Protein AF-A0A2E9QT43-F1 (afdb_monomer_lite)

Structure (mmCIF, N/CA/C/O backbone):
data_AF-A0A2E9QT43-F1
#
_entry.id   AF-A0A2E9QT43-F1
#
loop_
_atom_site.group_PDB
_atom_site.id
_atom_site.type_symbol
_atom_site.label_atom_id
_atom_site.label_alt_id
_atom_site.label_comp_id
_atom_site.label_asym_id
_atom_site.label_entity_id
_atom_site.label_seq_id
_atom_site.pdbx_PDB_ins_code
_atom_site.Cartn_x
_atom_site.Cartn_y
_atom_site.Cartn_z
_atom_site.occupancy
_atom_site.B_iso_or_equiv
_atom_site.auth_seq_id
_atom_site.auth_comp_id
_atom_site.auth_asym_id
_atom_site.auth_atom_id
_atom_site.pdbx_PDB_model_num
ATOM 1 N N . MET A 1 1 ? 21.824 16.200 0.771 1.00 40.59 1 MET A N 1
ATOM 2 C CA . MET A 1 1 ? 20.462 16.700 0.479 1.00 40.59 1 MET A CA 1
ATOM 3 C C . MET A 1 1 ? 19.549 16.171 1.567 1.00 40.59 1 MET A C 1
ATOM 5 O O . MET A 1 1 ? 19.814 15.088 2.067 1.00 40.59 1 MET A O 1
ATOM 9 N N . LYS A 1 2 ? 18.629 17.012 2.043 1.00 40.69 2 LYS A N 1
ATOM 10 C CA . LYS A 1 2 ? 17.895 16.857 3.306 1.00 40.69 2 LYS A CA 1
ATOM 11 C C . LYS A 1 2 ? 17.278 15.456 3.432 1.00 40.69 2 LYS A C 1
ATOM 13 O O . LYS A 1 2 ? 16.511 15.074 2.558 1.00 40.69 2 LYS A O 1
ATOM 18 N N . ASN A 1 3 ? 17.591 14.760 4.532 1.00 45.94 3 ASN A N 1
ATOM 19 C CA . ASN A 1 3 ? 16.797 13.659 5.087 1.00 45.94 3 ASN A CA 1
ATOM 20 C C . ASN A 1 3 ? 15.404 14.210 5.420 1.00 45.94 3 ASN A C 1
ATOM 22 O O . ASN A 1 3 ? 15.088 14.495 6.573 1.00 45.94 3 ASN A O 1
ATOM 26 N N . ILE A 1 4 ? 14.585 14.454 4.402 1.00 55.19 4 ILE A N 1
ATOM 27 C CA . ILE A 1 4 ? 13.147 14.437 4.597 1.00 55.19 4 ILE A CA 1
ATOM 28 C C . ILE A 1 4 ? 12.884 12.999 5.028 1.00 55.19 4 ILE A C 1
ATOM 30 O O . ILE A 1 4 ? 13.227 12.075 4.293 1.00 55.19 4 ILE A O 1
ATOM 34 N N . HIS A 1 5 ? 12.422 12.800 6.262 1.00 81.94 5 HIS A N 1
ATOM 35 C CA . HIS A 1 5 ? 12.058 11.469 6.729 1.00 81.94 5 HIS A CA 1
ATOM 36 C C . HIS A 1 5 ? 10.968 10.959 5.785 1.00 81.94 5 HIS A C 1
ATOM 38 O O . HIS A 1 5 ? 9.827 11.396 5.898 1.00 81.94 5 HIS A O 1
ATOM 44 N N . LEU A 1 6 ? 11.332 10.075 4.848 1.00 89.81 6 LEU A N 1
ATOM 45 C CA . LEU A 1 6 ? 10.433 9.465 3.863 1.00 89.81 6 LEU A CA 1
ATOM 46 C C . LEU A 1 6 ? 9.122 9.019 4.526 1.00 89.81 6 LEU A C 1
ATOM 48 O O . LEU A 1 6 ? 8.040 9.282 4.016 1.00 89.81 6 LEU A O 1
ATOM 52 N N . SER A 1 7 ? 9.222 8.463 5.732 1.00 90.06 7 SER A N 1
ATOM 53 C CA . SER A 1 7 ? 8.101 8.047 6.572 1.00 90.06 7 SER A CA 1
ATOM 54 C C . SER A 1 7 ? 7.110 9.175 6.904 1.00 90.06 7 SER A C 1
ATOM 56 O O . SER A 1 7 ? 5.902 8.964 6.842 1.00 90.06 7 SER A O 1
ATOM 58 N N . ALA A 1 8 ? 7.596 10.379 7.224 1.00 90.88 8 ALA A N 1
ATOM 59 C CA . ALA A 1 8 ? 6.746 11.540 7.489 1.00 90.88 8 ALA A CA 1
ATOM 60 C C . ALA A 1 8 ? 6.039 12.009 6.210 1.00 90.88 8 ALA A C 1
ATOM 62 O O . ALA A 1 8 ? 4.830 12.227 6.227 1.00 90.88 8 ALA A O 1
ATOM 63 N N . SER A 1 9 ? 6.760 12.069 5.086 1.00 94.56 9 SER A N 1
ATOM 64 C CA . SER A 1 9 ? 6.167 12.439 3.798 1.00 94.56 9 SER A CA 1
ATOM 65 C C . SER A 1 9 ? 5.124 11.434 3.322 1.00 94.56 9 SER A C 1
ATOM 67 O O . SER A 1 9 ? 4.087 11.842 2.820 1.00 94.56 9 SER A O 1
ATOM 69 N N . LEU A 1 10 ? 5.332 10.132 3.527 1.00 95.94 10 LEU A N 1
ATOM 70 C CA . LEU A 1 10 ? 4.320 9.120 3.207 1.00 95.94 10 LEU A CA 1
ATOM 71 C C . LEU A 1 10 ? 3.028 9.329 3.998 1.00 95.94 10 LEU A C 1
ATOM 73 O O . LEU A 1 10 ? 1.937 9.187 3.449 1.00 95.94 10 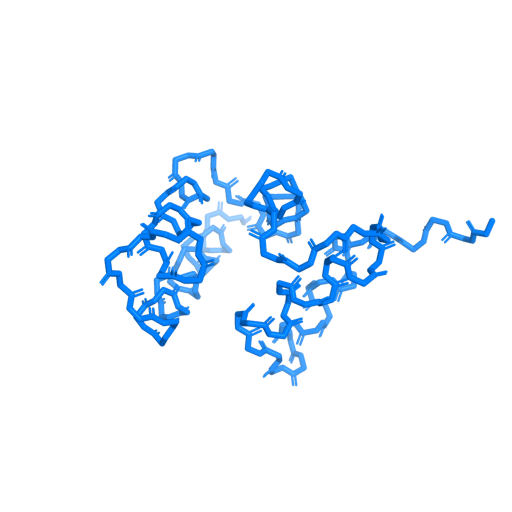LEU A O 1
ATOM 77 N N . ARG A 1 11 ? 3.142 9.714 5.272 1.00 94.69 11 ARG A N 1
ATOM 78 C CA . ARG A 1 11 ? 1.978 10.022 6.105 1.00 94.69 11 ARG A CA 1
ATOM 79 C C . ARG A 1 11 ? 1.266 11.293 5.647 1.00 94.69 11 ARG A C 1
ATOM 81 O O . ARG A 1 11 ? 0.042 11.314 5.600 1.00 94.69 11 ARG A O 1
ATOM 88 N N . GLU A 1 12 ? 2.016 12.331 5.285 1.00 95.50 12 GLU A N 1
ATOM 89 C CA . GLU A 1 12 ? 1.459 13.559 4.704 1.00 95.50 12 GLU A CA 1
ATOM 90 C C . GLU A 1 12 ? 0.708 13.278 3.397 1.00 95.50 12 GLU A C 1
ATOM 92 O O . GLU A 1 12 ? -0.407 13.764 3.229 1.00 95.50 12 GLU A O 1
ATOM 97 N N . GLN A 1 13 ? 1.277 12.454 2.512 1.00 96.50 13 GLN A N 1
ATOM 98 C CA . GLN A 1 13 ? 0.641 12.049 1.256 1.00 96.50 13 GLN A CA 1
ATOM 99 C C . GLN A 1 13 ? -0.659 11.278 1.509 1.00 96.50 13 GLN A C 1
ATOM 101 O O . GLN A 1 13 ? -1.691 11.622 0.939 1.00 96.50 13 GLN A O 1
ATOM 106 N N . LEU A 1 14 ? -0.649 10.292 2.417 1.00 96.62 14 LEU A N 1
ATOM 107 C CA . LEU A 1 14 ? -1.865 9.551 2.765 1.00 96.62 14 LEU A CA 1
ATOM 108 C C . LEU A 1 14 ? -2.949 10.478 3.343 1.00 96.62 14 LEU A C 1
ATOM 110 O O . LEU A 1 14 ? -4.106 10.405 2.940 1.00 96.62 14 LEU A O 1
ATOM 114 N N . ASN A 1 15 ? -2.576 11.401 4.236 1.00 95.56 15 ASN A N 1
ATOM 115 C CA . ASN A 1 15 ? -3.500 12.395 4.796 1.00 95.56 15 ASN A CA 1
ATOM 116 C C . ASN A 1 15 ? -4.048 13.368 3.740 1.00 95.56 15 ASN A C 1
ATOM 118 O O . ASN A 1 15 ? -5.136 13.913 3.915 1.00 95.56 15 ASN A O 1
ATOM 122 N N . ALA A 1 16 ? -3.300 13.597 2.659 1.00 96.94 16 ALA A N 1
ATOM 123 C CA . ALA A 1 16 ? -3.738 14.377 1.507 1.00 96.94 16 ALA A CA 1
ATOM 124 C C . ALA A 1 16 ? -4.632 13.577 0.537 1.00 96.94 16 ALA A C 1
ATOM 126 O O . ALA A 1 16 ? -5.107 14.141 -0.447 1.00 96.94 16 ALA A O 1
ATOM 127 N N . GLY A 1 17 ? -4.891 12.296 0.821 1.00 96.44 17 GLY A N 1
ATOM 128 C CA . GLY A 1 17 ? -5.734 11.422 0.008 1.00 96.44 17 GLY A CA 1
ATOM 129 C C . GLY A 1 17 ? -4.984 10.657 -1.079 1.00 96.44 17 GLY A C 1
ATOM 130 O O . GLY A 1 17 ? -5.632 10.178 -2.005 1.00 96.44 17 GLY A O 1
ATOM 131 N N . ALA A 1 18 ? -3.653 10.546 -0.992 1.00 97.25 18 ALA A N 1
ATOM 132 C CA . ALA A 1 18 ? -2.890 9.708 -1.911 1.00 97.25 18 ALA A CA 1
ATOM 133 C C . ALA A 1 18 ? -3.302 8.238 -1.770 1.00 97.25 18 ALA A C 1
ATOM 135 O O . ALA A 1 18 ? -3.372 7.698 -0.662 1.00 97.25 18 ALA A O 1
ATOM 136 N N . SER A 1 19 ? -3.525 7.601 -2.911 1.00 96.81 19 SER A N 1
ATOM 137 C CA . SER A 1 19 ? -3.835 6.182 -3.017 1.00 96.81 19 SER A CA 1
ATOM 138 C C . SER A 1 19 ? -2.643 5.300 -2.662 1.00 96.81 19 SER A C 1
ATOM 140 O O . SER A 1 19 ? -1.484 5.731 -2.665 1.00 96.81 19 SER A O 1
ATOM 142 N N . PHE A 1 20 ? -2.908 4.012 -2.427 1.00 96.06 20 PHE A N 1
ATOM 143 C CA . PHE A 1 20 ? -1.842 3.032 -2.208 1.00 96.06 20 PHE A CA 1
ATOM 144 C C . PHE A 1 20 ? -0.808 3.051 -3.345 1.00 96.06 20 PHE A C 1
ATOM 146 O O . PHE A 1 20 ? 0.391 3.096 -3.078 1.00 96.06 20 PHE A O 1
ATOM 153 N N . LEU A 1 21 ? -1.251 3.074 -4.607 1.00 95.25 21 LEU A N 1
ATOM 154 C CA . LEU A 1 21 ? -0.346 3.082 -5.759 1.00 95.25 21 LEU A CA 1
ATOM 155 C C . LEU A 1 21 ? 0.518 4.349 -5.814 1.00 95.25 21 LEU A C 1
ATOM 157 O O . LEU A 1 21 ? 1.718 4.249 -6.051 1.00 95.25 21 LEU A O 1
ATOM 161 N N . GLU A 1 22 ? -0.052 5.519 -5.522 1.00 96.12 22 GLU A N 1
ATOM 162 C CA . GLU A 1 22 ? 0.700 6.780 -5.480 1.00 96.12 22 GLU A CA 1
ATOM 163 C C . GLU A 1 22 ? 1.767 6.776 -4.378 1.00 96.12 22 GLU A C 1
ATOM 165 O O . GLU A 1 22 ? 2.877 7.265 -4.592 1.00 96.12 22 GLU A O 1
ATOM 170 N N . LEU A 1 23 ? 1.484 6.167 -3.221 1.00 96.25 23 LEU A N 1
ATOM 171 C CA . LEU A 1 23 ? 2.489 5.967 -2.173 1.00 96.25 23 LEU A CA 1
ATOM 172 C C . LEU A 1 23 ? 3.610 5.028 -2.635 1.00 96.25 23 LEU A C 1
ATOM 174 O O . LEU A 1 23 ? 4.785 5.297 -2.376 1.00 96.25 23 LEU A O 1
ATOM 178 N N . ILE A 1 24 ? 3.270 3.941 -3.333 1.00 95.44 24 ILE A N 1
ATOM 179 C CA . ILE A 1 24 ? 4.255 3.020 -3.910 1.00 95.44 24 ILE A CA 1
ATOM 180 C C . ILE A 1 24 ? 5.139 3.743 -4.931 1.00 95.44 24 ILE A C 1
ATOM 182 O O . ILE A 1 24 ? 6.366 3.635 -4.856 1.00 95.44 24 ILE A O 1
ATOM 186 N N . ASP A 1 25 ? 4.554 4.502 -5.852 1.00 94.31 25 ASP A N 1
ATOM 187 C CA . ASP A 1 25 ? 5.291 5.258 -6.867 1.00 94.31 25 ASP A CA 1
ATOM 188 C C . ASP A 1 25 ? 6.174 6.343 -6.233 1.00 94.31 25 ASP A C 1
ATOM 190 O O . ASP A 1 25 ? 7.326 6.536 -6.644 1.00 94.31 25 ASP A O 1
ATOM 194 N N . TYR A 1 26 ? 5.685 6.999 -5.175 1.00 95.19 26 TYR A N 1
ATOM 195 C CA . TYR A 1 26 ? 6.457 7.969 -4.402 1.00 95.19 26 TYR A CA 1
ATOM 196 C C . TYR A 1 26 ? 7.702 7.334 -3.773 1.00 95.19 26 TYR A C 1
ATOM 198 O O . TYR A 1 26 ? 8.794 7.891 -3.899 1.00 95.19 26 TYR A O 1
ATOM 206 N N . ILE A 1 27 ? 7.573 6.151 -3.155 1.00 94.94 27 ILE A N 1
ATOM 207 C CA . ILE A 1 27 ? 8.711 5.420 -2.571 1.00 94.94 27 ILE A CA 1
ATOM 208 C C . ILE A 1 27 ? 9.760 5.122 -3.641 1.00 94.94 27 ILE A C 1
ATOM 210 O O . ILE A 1 27 ? 10.933 5.436 -3.452 1.00 94.94 27 ILE A O 1
ATOM 214 N N . HIS A 1 28 ? 9.357 4.551 -4.776 1.00 93.50 28 HIS A N 1
ATOM 215 C CA . HIS A 1 28 ? 10.307 4.178 -5.826 1.00 93.50 28 HIS A CA 1
ATOM 216 C C . HIS A 1 28 ? 11.007 5.396 -6.435 1.00 93.50 28 HIS A C 1
ATOM 218 O O . HIS A 1 28 ? 12.215 5.355 -6.672 1.00 93.50 28 HIS A O 1
ATOM 224 N N . THR A 1 29 ? 10.267 6.491 -6.630 1.00 93.06 29 THR A N 1
ATOM 225 C CA . THR A 1 29 ? 10.816 7.765 -7.111 1.00 93.06 29 THR A CA 1
ATOM 226 C C . THR A 1 29 ? 11.826 8.340 -6.122 1.00 93.06 29 THR A C 1
ATOM 228 O O . THR A 1 29 ? 12.892 8.801 -6.528 1.00 93.06 29 THR A O 1
ATOM 231 N N . HIS A 1 30 ? 11.514 8.294 -4.825 1.00 91.62 30 HIS A N 1
ATOM 232 C CA . HIS A 1 30 ? 12.391 8.798 -3.772 1.00 91.62 30 HIS A CA 1
ATOM 233 C C . HIS A 1 30 ? 13.678 7.973 -3.637 1.00 91.62 30 HIS A C 1
ATOM 235 O O . HIS A 1 30 ? 14.761 8.534 -3.490 1.00 91.62 30 HIS A O 1
ATOM 241 N N . GLU A 1 31 ? 13.563 6.649 -3.722 1.00 89.38 31 GLU A N 1
ATOM 242 C CA . GLU A 1 31 ? 14.678 5.704 -3.581 1.00 89.38 31 GLU A CA 1
ATOM 243 C C . GLU A 1 31 ? 15.495 5.540 -4.880 1.00 89.38 31 GLU A C 1
ATOM 245 O O . GLU A 1 31 ? 16.560 4.924 -4.876 1.00 89.38 31 GLU A O 1
ATOM 250 N N . GLY A 1 32 ? 15.032 6.098 -6.007 1.00 90.88 32 GLY A N 1
ATOM 251 C CA . GLY A 1 32 ? 15.739 6.039 -7.293 1.00 90.88 32 GLY A CA 1
ATOM 252 C C . GLY A 1 32 ? 15.840 4.624 -7.874 1.00 90.88 32 GLY A C 1
ATOM 253 O O . GLY A 1 32 ? 16.807 4.295 -8.562 1.00 90.88 32 GLY A O 1
ATOM 254 N N . VAL A 1 33 ? 14.857 3.776 -7.577 1.00 89.69 33 VAL A N 1
ATOM 255 C CA . VAL A 1 33 ? 14.812 2.361 -7.973 1.00 89.69 33 VAL A CA 1
ATOM 256 C C . VAL A 1 33 ? 13.765 2.116 -9.058 1.00 89.69 33 VAL A C 1
ATOM 258 O O . VAL A 1 33 ? 12.919 2.962 -9.347 1.00 89.69 33 VAL A O 1
ATOM 261 N N . LYS A 1 34 ? 13.806 0.927 -9.669 1.00 86.44 34 LYS A N 1
ATOM 262 C CA . LYS A 1 34 ? 12.781 0.512 -10.632 1.00 86.44 34 LYS A CA 1
ATOM 263 C C . LYS A 1 34 ? 11.407 0.432 -9.956 1.00 86.44 34 LYS A C 1
ATOM 265 O O . LYS A 1 34 ? 11.352 -0.044 -8.826 1.00 86.44 34 LYS A O 1
ATOM 270 N N . PRO A 1 35 ? 10.318 0.824 -10.640 1.00 85.25 35 PRO A N 1
ATOM 271 C CA . PRO A 1 35 ? 8.968 0.691 -10.109 1.00 85.25 35 PRO A CA 1
ATOM 272 C C . PRO A 1 35 ? 8.639 -0.742 -9.690 1.00 85.25 35 PRO A C 1
ATOM 274 O O . PRO A 1 35 ? 9.049 -1.704 -10.341 1.00 85.25 35 PRO A O 1
ATOM 277 N N . TYR A 1 36 ? 7.846 -0.852 -8.629 1.00 85.25 36 TYR A N 1
ATOM 278 C CA . TYR A 1 36 ? 7.249 -2.096 -8.137 1.00 85.25 36 TYR A CA 1
ATOM 279 C C . TYR A 1 36 ? 8.251 -3.162 -7.646 1.00 85.25 36 TYR A C 1
ATOM 281 O O . TYR A 1 36 ? 7.946 -4.354 -7.580 1.00 85.25 36 TYR A O 1
ATOM 289 N N . GLU A 1 37 ? 9.433 -2.738 -7.203 1.00 88.44 37 GLU A N 1
ATOM 290 C CA . GLU A 1 37 ? 10.364 -3.569 -6.443 1.00 88.44 37 GLU A CA 1
ATOM 291 C C . GLU A 1 37 ? 9.865 -3.747 -5.000 1.00 88.44 37 GLU A C 1
ATOM 293 O O . GLU A 1 37 ? 10.069 -2.914 -4.115 1.00 88.44 37 GLU A O 1
ATOM 298 N N . ARG A 1 38 ? 9.215 -4.888 -4.743 1.00 88.88 38 ARG A N 1
ATOM 299 C CA . ARG A 1 38 ? 8.512 -5.184 -3.479 1.00 88.88 38 ARG A CA 1
ATOM 300 C C . ARG A 1 38 ? 9.330 -4.920 -2.207 1.00 88.88 38 ARG A C 1
ATOM 302 O O . ARG A 1 38 ? 8.780 -4.516 -1.191 1.00 88.88 38 ARG A O 1
ATOM 309 N N . PHE A 1 39 ? 10.641 -5.158 -2.232 1.00 90.50 39 PHE A N 1
ATOM 310 C CA . PHE A 1 39 ? 11.484 -5.029 -1.039 1.00 90.50 39 PHE A CA 1
ATOM 311 C C . PHE A 1 39 ? 11.745 -3.576 -0.644 1.00 90.50 39 PHE A C 1
ATOM 313 O O . PHE A 1 39 ? 11.968 -3.294 0.532 1.00 90.50 39 PHE A O 1
ATOM 320 N N . VAL A 1 40 ? 11.676 -2.664 -1.613 1.00 92.06 40 VAL A N 1
ATOM 321 C CA . VAL A 1 40 ? 11.930 -1.234 -1.415 1.00 92.06 40 VAL A CA 1
ATOM 322 C C . VAL A 1 40 ? 10.791 -0.604 -0.615 1.00 92.06 40 VAL A C 1
ATOM 324 O O . VAL A 1 40 ? 11.029 0.268 0.211 1.00 92.06 40 VAL A O 1
ATOM 327 N N . VAL A 1 41 ? 9.561 -1.105 -0.762 1.00 93.00 41 VAL A N 1
ATOM 328 C CA . VAL A 1 41 ? 8.374 -0.519 -0.117 1.00 93.00 41 VAL A CA 1
ATOM 329 C C . VAL A 1 41 ? 8.114 -1.035 1.296 1.00 93.00 41 VAL A C 1
ATOM 331 O O . VAL A 1 41 ? 7.467 -0.351 2.087 1.00 93.00 41 VAL A O 1
ATOM 334 N N . ILE A 1 42 ? 8.652 -2.206 1.657 1.00 93.12 42 ILE A N 1
ATOM 335 C CA . ILE A 1 42 ? 8.372 -2.851 2.950 1.00 93.12 42 ILE A CA 1
ATOM 336 C C . ILE A 1 42 ? 8.782 -1.956 4.121 1.00 93.12 42 ILE A C 1
ATOM 338 O O . ILE A 1 42 ? 7.991 -1.722 5.033 1.00 93.12 42 ILE A O 1
ATOM 342 N N . ARG A 1 43 ? 10.027 -1.469 4.125 1.00 93.25 43 ARG A N 1
ATOM 343 C CA . ARG A 1 43 ? 10.551 -0.681 5.248 1.00 93.25 43 ARG A CA 1
ATOM 344 C C . ARG A 1 43 ? 9.883 0.702 5.349 1.00 93.25 43 ARG A C 1
ATOM 346 O O . ARG A 1 43 ? 9.414 1.002 6.447 1.00 93.25 43 ARG A O 1
ATOM 353 N N . PRO A 1 44 ? 9.784 1.511 4.274 1.00 94.69 44 PRO A N 1
ATOM 354 C CA . PRO A 1 44 ? 9.140 2.823 4.333 1.00 94.69 44 PRO A CA 1
ATOM 355 C C . PRO A 1 44 ? 7.689 2.765 4.811 1.00 94.69 44 PRO A C 1
ATOM 357 O O . PRO A 1 44 ? 7.324 3.513 5.714 1.00 94.69 44 PRO A O 1
ATOM 360 N N . LEU A 1 45 ? 6.881 1.834 4.289 1.00 95.06 45 LEU A N 1
ATOM 361 C CA . LEU A 1 45 ? 5.487 1.681 4.720 1.00 95.06 45 LEU A CA 1
ATOM 362 C C . LEU A 1 45 ? 5.391 1.257 6.191 1.00 95.06 45 LEU A C 1
ATOM 364 O O . LEU A 1 45 ? 4.571 1.782 6.942 1.00 95.06 45 LEU A O 1
ATOM 368 N N . ARG A 1 46 ? 6.266 0.348 6.639 1.00 94.88 46 ARG A N 1
ATOM 369 C CA . ARG A 1 46 ? 6.302 -0.084 8.040 1.00 94.88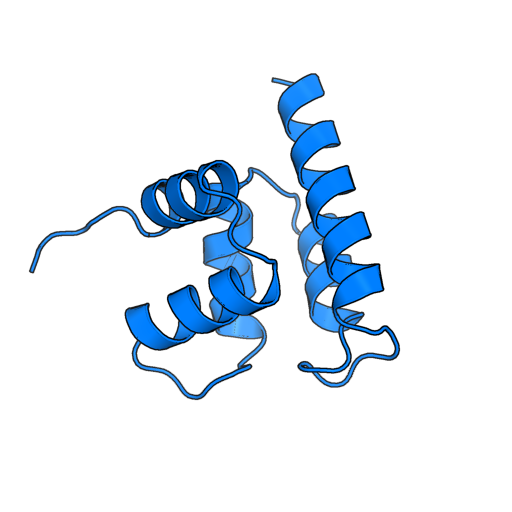 46 ARG A CA 1
ATOM 370 C C . ARG A 1 46 ? 6.621 1.068 8.991 1.00 94.88 46 ARG A C 1
ATOM 372 O O . ARG A 1 46 ? 5.982 1.202 10.028 1.00 94.88 46 ARG A O 1
ATOM 379 N N . GLU A 1 47 ? 7.620 1.875 8.648 1.00 93.50 47 GLU A N 1
ATOM 380 C CA . GLU A 1 47 ? 8.049 3.009 9.471 1.00 93.50 47 GLU A CA 1
ATOM 381 C C . GLU A 1 47 ? 7.034 4.160 9.450 1.00 93.50 47 GLU A C 1
ATOM 383 O O . GLU A 1 47 ? 6.815 4.775 10.488 1.00 93.50 47 GLU A O 1
ATOM 388 N N . ALA A 1 48 ? 6.402 4.438 8.305 1.00 94.50 48 ALA A N 1
ATOM 389 C CA . ALA A 1 48 ? 5.418 5.515 8.155 1.00 94.50 48 ALA A CA 1
ATOM 390 C C . ALA A 1 48 ? 4.112 5.255 8.916 1.00 94.50 48 ALA A C 1
ATOM 392 O O . ALA A 1 48 ? 3.520 6.174 9.485 1.00 94.50 48 ALA A O 1
ATOM 393 N N . PHE A 1 49 ? 3.663 4.000 8.911 1.00 95.06 49 PHE A N 1
ATOM 394 C CA . PHE A 1 49 ? 2.320 3.628 9.353 1.00 95.06 49 PHE A CA 1
ATOM 395 C C . PHE A 1 49 ? 2.309 2.683 10.558 1.00 95.06 49 PHE A C 1
ATOM 397 O O . PHE A 1 49 ? 1.256 2.178 10.936 1.00 95.06 49 PHE A O 1
ATOM 404 N N . HIS A 1 50 ? 3.476 2.426 11.159 1.00 94.00 50 HIS A N 1
ATOM 405 C CA . HIS A 1 50 ? 3.643 1.534 12.313 1.00 94.00 50 HIS A CA 1
ATOM 406 C C . HIS A 1 50 ? 3.040 0.130 12.115 1.00 94.00 50 HIS A C 1
ATOM 408 O O . HIS A 1 50 ? 2.621 -0.529 13.067 1.00 94.00 50 HIS A O 1
ATOM 414 N N . LEU A 1 51 ? 3.009 -0.347 10.868 1.00 95.06 51 LEU A N 1
ATOM 415 C CA . LEU A 1 51 ? 2.524 -1.680 10.518 1.00 95.06 51 LEU A CA 1
ATOM 416 C C . LEU A 1 51 ? 3.469 -2.761 11.064 1.00 95.06 51 LEU A C 1
ATOM 418 O O . LEU A 1 51 ? 4.671 -2.539 11.224 1.00 95.06 51 LEU A O 1
ATOM 422 N N . THR A 1 52 ? 2.962 -3.967 11.324 1.00 95.25 52 THR A N 1
ATOM 423 C CA . THR A 1 52 ? 3.850 -5.105 11.616 1.00 95.25 52 THR A CA 1
ATOM 424 C C . THR A 1 52 ? 4.449 -5.675 10.337 1.00 95.25 52 THR A C 1
ATOM 426 O O . THR A 1 52 ? 3.991 -5.399 9.226 1.00 95.25 52 THR A O 1
ATOM 429 N N . LEU A 1 53 ? 5.471 -6.524 10.487 1.00 93.25 53 LEU A N 1
ATOM 430 C CA . LEU A 1 53 ? 5.999 -7.277 9.353 1.00 93.25 53 LEU A CA 1
ATOM 431 C C . LEU A 1 53 ? 4.918 -8.164 8.709 1.00 93.25 53 LEU A C 1
ATOM 433 O O . LEU A 1 53 ? 4.876 -8.271 7.491 1.00 93.25 53 LEU A O 1
ATOM 437 N N . SER A 1 54 ? 4.024 -8.764 9.496 1.00 95.06 54 SER A N 1
ATOM 438 C CA . SER A 1 54 ? 2.940 -9.593 8.960 1.00 95.06 54 SER A CA 1
ATOM 439 C C . SER A 1 54 ? 1.942 -8.775 8.138 1.00 95.06 54 SER A C 1
ATOM 441 O O . SER A 1 54 ? 1.582 -9.201 7.043 1.00 95.06 54 SER A O 1
ATOM 443 N N . ASP A 1 55 ? 1.558 -7.586 8.620 1.00 95.56 55 ASP A N 1
ATOM 444 C CA . ASP A 1 55 ? 0.638 -6.690 7.903 1.00 95.56 55 ASP A CA 1
ATOM 445 C C . ASP A 1 55 ? 1.218 -6.298 6.538 1.00 95.56 55 ASP A C 1
ATOM 447 O O . ASP A 1 55 ? 0.565 -6.445 5.506 1.00 95.56 55 ASP A O 1
ATOM 451 N N . ILE A 1 56 ? 2.481 -5.853 6.511 1.00 94.62 56 ILE A N 1
ATOM 452 C CA . ILE A 1 56 ? 3.104 -5.391 5.268 1.00 94.62 56 ILE A CA 1
ATOM 453 C C . ILE A 1 56 ? 3.373 -6.534 4.288 1.00 94.62 56 ILE A C 1
ATOM 455 O O . ILE A 1 56 ? 3.229 -6.350 3.083 1.00 94.62 56 ILE A O 1
ATOM 459 N N . MET A 1 57 ? 3.723 -7.724 4.786 1.00 93.88 57 MET A N 1
ATOM 460 C CA . MET A 1 57 ? 3.879 -8.906 3.939 1.00 93.88 57 MET A CA 1
ATOM 461 C C . MET A 1 57 ? 2.548 -9.281 3.293 1.00 93.88 57 MET A C 1
ATOM 463 O O . MET A 1 57 ? 2.521 -9.546 2.094 1.00 93.88 57 MET A O 1
ATOM 467 N N . LEU A 1 58 ? 1.452 -9.246 4.055 1.00 94.25 58 LEU A N 1
ATOM 468 C CA . LEU A 1 58 ? 0.119 -9.483 3.519 1.00 94.25 58 LEU A CA 1
ATOM 469 C C . LEU A 1 58 ? -0.216 -8.466 2.421 1.00 94.25 58 LEU A C 1
ATOM 471 O O . LEU A 1 58 ? -0.554 -8.879 1.321 1.00 94.25 58 LEU A O 1
ATOM 475 N N . ILE A 1 59 ? -0.058 -7.167 2.674 1.00 95.00 59 ILE A N 1
ATOM 476 C CA . ILE A 1 59 ? -0.381 -6.090 1.720 1.00 95.00 59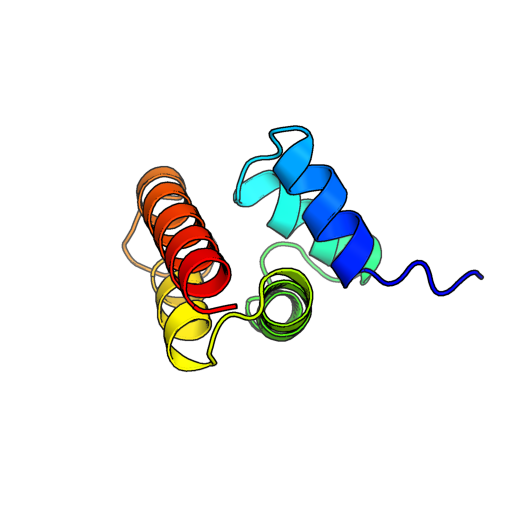 ILE A CA 1
ATOM 477 C C . ILE A 1 59 ? 0.471 -6.193 0.443 1.00 95.00 59 ILE A C 1
ATOM 479 O O . ILE A 1 59 ? -0.056 -6.269 -0.668 1.00 95.00 59 ILE A O 1
ATOM 483 N N . VAL A 1 60 ? 1.798 -6.251 0.586 1.00 93.50 60 VAL A N 1
ATOM 484 C CA . VAL A 1 60 ? 2.735 -6.215 -0.548 1.00 93.50 60 VAL A CA 1
ATOM 485 C C . VAL A 1 60 ? 2.675 -7.500 -1.373 1.00 93.50 60 VAL A C 1
ATOM 487 O O . VAL A 1 60 ? 2.622 -7.432 -2.595 1.00 93.50 60 VAL A O 1
ATOM 490 N N . PHE A 1 61 ? 2.661 -8.684 -0.754 1.00 93.31 61 PHE A N 1
ATOM 491 C CA . PHE A 1 61 ? 2.690 -9.942 -1.516 1.00 93.31 61 PHE A CA 1
ATOM 492 C C . PHE A 1 61 ? 1.324 -10.346 -2.076 1.00 93.31 61 PHE A C 1
ATOM 494 O O . PHE A 1 61 ? 1.267 -11.164 -2.992 1.00 93.31 61 PHE A O 1
ATOM 501 N N . SER A 1 62 ? 0.237 -9.761 -1.571 1.00 94.06 62 SER A N 1
ATOM 502 C CA . SER A 1 62 ? -1.105 -9.974 -2.118 1.00 94.06 62 SER A CA 1
ATOM 503 C C . SER A 1 62 ? -1.365 -9.154 -3.379 1.00 94.06 62 SER A C 1
ATOM 505 O O . SER A 1 62 ? -2.159 -9.585 -4.212 1.00 94.06 62 SER A O 1
ATOM 507 N N . CYS A 1 63 ? -0.690 -8.015 -3.563 1.00 95.81 63 CYS A N 1
ATOM 508 C CA . CYS A 1 63 ? -0.972 -7.091 -4.660 1.00 95.81 63 CYS A CA 1
ATOM 509 C C . CYS A 1 63 ? -0.425 -7.565 -6.011 1.00 95.81 63 CYS A C 1
ATOM 511 O O . CYS A 1 63 ? 0.753 -7.910 -6.140 1.00 95.81 63 CYS A O 1
ATOM 513 N N . HIS A 1 64 ? -1.258 -7.522 -7.050 1.00 94.50 64 HIS A N 1
ATOM 514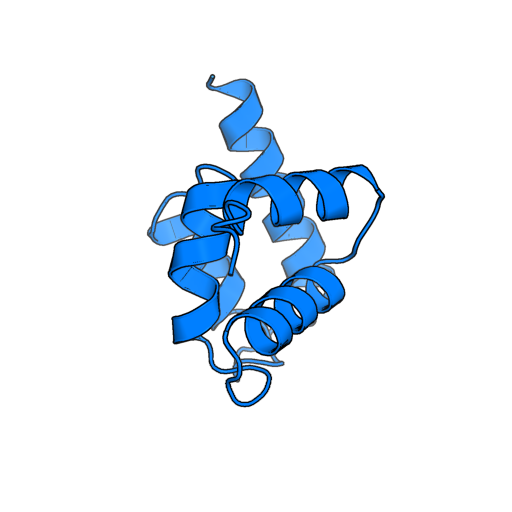 C CA . HIS A 1 64 ? -0.905 -7.983 -8.394 1.00 94.50 64 HIS A CA 1
ATOM 515 C C . HIS A 1 64 ? 0.261 -7.212 -9.025 1.00 94.50 64 HIS A C 1
ATOM 517 O O . HIS A 1 64 ? 1.044 -7.816 -9.755 1.00 94.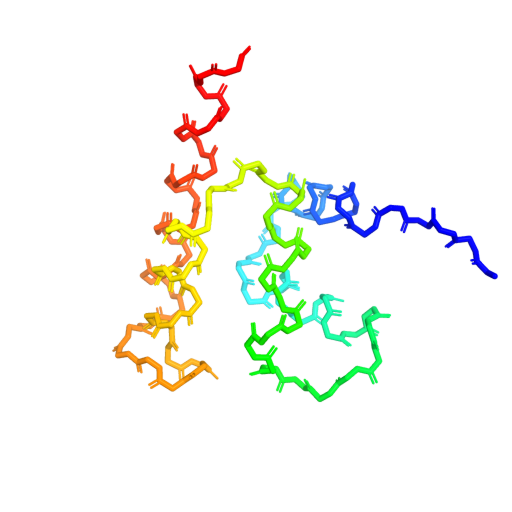50 64 HIS A O 1
ATOM 523 N N . ILE A 1 65 ? 0.445 -5.924 -8.702 1.00 91.75 65 ILE A N 1
ATOM 524 C CA . ILE A 1 65 ? 1.592 -5.136 -9.197 1.00 91.75 65 ILE A CA 1
ATOM 525 C C . ILE A 1 65 ? 2.933 -5.707 -8.708 1.00 91.75 65 ILE A C 1
ATOM 527 O O . ILE A 1 65 ? 3.961 -5.516 -9.348 1.00 91.75 65 ILE A O 1
ATOM 531 N N . PHE A 1 66 ? 2.914 -6.465 -7.604 1.00 90.69 66 PHE A N 1
ATOM 532 C CA . PHE A 1 66 ? 4.059 -7.194 -7.054 1.00 90.69 66 PHE A CA 1
ATOM 533 C C . PHE A 1 66 ? 4.032 -8.703 -7.391 1.00 90.69 66 PHE A C 1
ATOM 535 O O . PHE A 1 66 ? 4.827 -9.484 -6.855 1.00 90.69 66 PHE A O 1
ATOM 542 N N . GLY A 1 67 ? 3.135 -9.134 -8.284 1.00 91.06 67 GLY A N 1
ATOM 543 C CA . GLY A 1 67 ? 2.941 -10.532 -8.686 1.00 91.06 67 GLY A CA 1
ATOM 544 C C . GLY A 1 67 ? 1.997 -11.340 -7.787 1.00 91.06 67 GLY A C 1
ATOM 545 O O . GLY A 1 67 ? 2.004 -12.567 -7.862 1.00 91.06 67 GLY A O 1
ATOM 546 N N . GLY A 1 68 ? 1.226 -10.675 -6.921 1.00 93.62 68 GLY A N 1
ATOM 547 C CA . GLY A 1 68 ? 0.156 -11.283 -6.131 1.00 93.62 68 GLY A CA 1
ATOM 548 C C . GLY A 1 68 ? -1.133 -11.528 -6.927 1.00 93.62 68 GLY A C 1
ATOM 549 O O . GLY A 1 68 ? -1.167 -11.396 -8.150 1.00 93.62 68 GLY A O 1
ATOM 550 N N . GLN A 1 69 ? -2.206 -11.899 -6.226 1.00 96.06 69 GLN A N 1
ATOM 551 C CA . GLN A 1 69 ? -3.494 -12.269 -6.836 1.00 96.06 69 GLN A CA 1
ATOM 552 C C . GLN A 1 69 ? -4.566 -11.175 -6.756 1.00 96.06 69 GLN A C 1
ATOM 554 O O . GLN A 1 69 ? -5.558 -11.250 -7.476 1.00 96.06 69 GLN A O 1
ATOM 559 N N . TYR A 1 70 ? -4.391 -10.179 -5.888 1.00 96.31 70 TYR A N 1
ATOM 560 C CA . TYR A 1 70 ? -5.417 -9.184 -5.592 1.00 96.31 70 TYR A CA 1
ATOM 561 C C . TYR A 1 70 ? -5.193 -7.877 -6.351 1.00 96.31 70 TYR A C 1
ATOM 563 O O . TYR A 1 70 ? -4.058 -7.463 -6.615 1.00 96.31 70 TYR A O 1
ATOM 571 N N . SER A 1 71 ? -6.297 -7.217 -6.705 1.00 96.25 71 SER A N 1
ATOM 572 C CA . SER A 1 71 ? -6.266 -5.906 -7.348 1.00 96.25 71 SER A CA 1
ATOM 573 C C . SER A 1 71 ? -5.704 -4.840 -6.396 1.00 96.25 71 SER A C 1
ATOM 575 O O . SER A 1 71 ? -5.626 -5.059 -5.185 1.00 96.25 71 SER A O 1
ATOM 577 N N . VAL A 1 72 ? -5.269 -3.701 -6.942 1.00 94.25 72 VAL A N 1
ATOM 578 C CA . VAL A 1 72 ? -4.721 -2.608 -6.118 1.00 94.25 72 VAL A CA 1
ATOM 579 C C . VAL A 1 72 ? -5.793 -2.072 -5.177 1.00 94.25 72 VAL A C 1
ATOM 581 O O . VAL A 1 72 ? -5.486 -1.816 -4.024 1.00 94.25 72 VAL A O 1
ATOM 584 N N . GLU A 1 73 ? -7.042 -2.003 -5.628 1.00 95.94 73 GLU A N 1
ATOM 585 C CA . GLU A 1 73 ? -8.178 -1.491 -4.860 1.00 95.94 73 GLU A CA 1
ATOM 586 C C . GLU A 1 73 ? -8.450 -2.352 -3.615 1.00 95.94 73 GLU A C 1
ATOM 588 O O . GLU A 1 73 ? -8.584 -1.826 -2.515 1.00 95.94 73 GLU A O 1
ATOM 593 N N . ILE A 1 74 ? -8.438 -3.686 -3.756 1.00 96.50 74 ILE A N 1
ATOM 594 C CA . ILE A 1 74 ? -8.601 -4.610 -2.615 1.00 96.50 74 ILE A CA 1
ATOM 595 C C . ILE A 1 74 ? -7.451 -4.439 -1.613 1.00 96.50 74 ILE A C 1
ATOM 597 O O . ILE A 1 74 ? -7.648 -4.469 -0.398 1.00 96.50 74 ILE A O 1
ATOM 601 N N . VAL A 1 75 ? -6.225 -4.284 -2.117 1.00 97.06 75 VAL A N 1
ATOM 602 C CA . VAL A 1 75 ? -5.043 -4.107 -1.266 1.00 97.06 75 VAL A CA 1
ATOM 603 C C . VAL A 1 75 ? -5.031 -2.738 -0.596 1.00 97.06 75 VAL A C 1
ATOM 605 O O . VAL A 1 75 ? -4.563 -2.6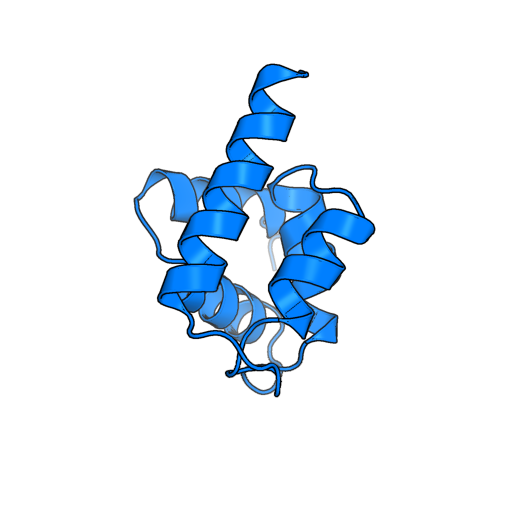28 0.534 1.00 97.06 75 VAL A O 1
ATOM 608 N N . GLU A 1 76 ? -5.554 -1.713 -1.255 1.00 97.06 76 GLU A N 1
ATOM 609 C CA . GLU A 1 76 ? -5.708 -0.373 -0.706 1.00 97.06 76 GLU A CA 1
ATOM 610 C C . GLU A 1 76 ? -6.691 -0.360 0.465 1.00 97.06 76 GLU A C 1
ATOM 612 O O . GLU A 1 76 ? -6.345 0.143 1.533 1.00 97.06 76 GLU A O 1
ATOM 617 N N . GLU A 1 77 ? -7.858 -0.992 0.320 1.00 97.12 77 GLU A N 1
ATOM 618 C CA . GLU A 1 77 ? -8.814 -1.156 1.423 1.00 97.12 77 GLU A CA 1
ATOM 619 C C . GLU A 1 77 ? -8.166 -1.855 2.627 1.00 97.12 77 GLU A C 1
ATOM 621 O O . GLU A 1 77 ? -8.237 -1.357 3.754 1.00 97.12 77 GLU A O 1
ATOM 626 N N . LEU A 1 78 ? -7.454 -2.961 2.383 1.00 96.94 78 LEU A N 1
ATOM 627 C CA . LEU A 1 78 ? -6.725 -3.692 3.419 1.00 96.94 78 LEU A CA 1
ATOM 628 C C . LEU A 1 78 ? -5.618 -2.843 4.065 1.00 96.94 78 LEU A C 1
ATOM 630 O O . LEU A 1 78 ? -5.424 -2.883 5.281 1.00 96.94 78 LEU A O 1
ATOM 634 N N . PHE A 1 79 ? -4.862 -2.090 3.267 1.00 97.38 79 PHE A N 1
ATOM 635 C CA . PHE A 1 79 ? -3.816 -1.203 3.765 1.00 97.38 79 PHE A CA 1
ATOM 636 C C . PHE A 1 79 ? -4.407 -0.155 4.712 1.00 97.38 79 PHE A C 1
ATOM 638 O O . PHE A 1 79 ? -3.920 -0.010 5.834 1.00 97.38 79 PHE A O 1
ATOM 645 N N . LEU A 1 80 ? -5.492 0.508 4.308 1.00 97.25 80 LEU A N 1
ATOM 646 C CA . LEU A 1 80 ? -6.187 1.503 5.124 1.00 97.25 80 LEU A CA 1
ATOM 647 C C . LEU A 1 80 ? -6.766 0.896 6.411 1.00 97.25 80 LEU A C 1
ATOM 649 O O . LEU A 1 80 ? -6.658 1.505 7.478 1.00 97.25 80 LEU A O 1
ATOM 653 N N . GLU A 1 81 ? -7.327 -0.315 6.340 1.00 97.19 81 GLU A N 1
ATOM 654 C CA . GLU A 1 81 ? -7.795 -1.061 7.514 1.00 97.19 81 GLU A CA 1
ATOM 655 C C . GLU A 1 81 ? -6.654 -1.275 8.518 1.00 97.19 81 GLU A C 1
ATOM 657 O O . GLU A 1 81 ? -6.786 -0.929 9.695 1.00 97.19 81 GLU A O 1
ATOM 662 N N . LYS A 1 82 ? -5.495 -1.762 8.055 1.00 96.75 82 LYS A N 1
ATOM 663 C CA . LYS A 1 82 ? -4.333 -2.008 8.922 1.00 96.75 82 LYS A CA 1
ATOM 664 C C . LYS A 1 82 ? -3.720 -0.741 9.497 1.00 96.75 82 LYS A C 1
ATOM 666 O O . LYS A 1 82 ? -3.315 -0.751 10.659 1.00 96.75 82 LYS A O 1
ATOM 671 N N . VAL A 1 83 ? -3.686 0.352 8.737 1.00 95.75 83 VAL A N 1
ATOM 672 C CA . VAL A 1 83 ? -3.262 1.664 9.253 1.00 95.75 83 VAL A CA 1
ATOM 673 C C . VAL A 1 83 ? -4.171 2.082 10.414 1.00 95.75 83 VAL A C 1
ATOM 675 O O . VAL A 1 83 ? -3.686 2.379 11.506 1.00 95.75 83 VAL A O 1
ATOM 678 N N . LYS A 1 84 ? -5.493 2.016 10.220 1.00 95.94 84 LYS A N 1
ATOM 679 C CA . LYS A 1 84 ? -6.488 2.407 11.229 1.00 95.94 84 LYS A CA 1
ATOM 680 C C . LYS A 1 84 ? -6.444 1.534 12.488 1.00 95.94 84 LYS A C 1
ATOM 682 O O . LYS A 1 84 ? -6.590 2.044 13.602 1.00 95.94 84 LYS A O 1
ATOM 687 N N . GLU A 1 85 ? -6.235 0.224 12.336 1.00 95.25 85 GLU A N 1
ATOM 688 C CA . GLU A 1 85 ? -6.052 -0.701 13.464 1.00 95.25 85 GLU A CA 1
ATOM 689 C C . GLU A 1 85 ? -4.876 -0.279 14.360 1.00 95.25 85 GLU A C 1
ATOM 691 O O . GLU A 1 85 ? -5.001 -0.310 15.585 1.00 95.25 85 GLU A O 1
ATOM 696 N N . ARG A 1 86 ? -3.746 0.138 13.768 1.00 91.56 86 ARG A N 1
ATOM 697 C CA . ARG A 1 86 ? -2.546 0.567 14.511 1.00 91.56 86 ARG A CA 1
ATOM 698 C C . ARG A 1 86 ? -2.728 1.908 15.205 1.00 91.56 86 ARG A C 1
ATOM 700 O O . ARG A 1 86 ? -2.288 2.065 16.343 1.00 91.56 86 ARG A O 1
ATOM 707 N N . GLU A 1 87 ? -3.412 2.844 14.558 1.00 89.38 87 GLU A N 1
ATOM 708 C CA . GLU A 1 87 ? -3.753 4.134 15.163 1.00 89.38 87 GLU A CA 1
ATOM 709 C C . GLU A 1 87 ? -4.681 3.977 16.369 1.00 89.38 87 GLU A C 1
ATOM 711 O O . GLU A 1 87 ? -4.540 4.699 17.345 1.00 89.38 87 GLU A O 1
ATOM 716 N N . SER A 1 88 ? -5.587 2.997 16.341 1.00 89.31 88 SER A N 1
ATOM 717 C CA . SER A 1 88 ? -6.517 2.736 17.450 1.00 89.31 88 SER A CA 1
ATOM 718 C C . SER A 1 88 ? -5.853 2.074 18.670 1.00 89.31 88 SER A C 1
ATOM 720 O O . SER A 1 88 ? -6.484 1.949 19.718 1.00 89.31 88 SER A O 1
ATOM 722 N N . GLN A 1 89 ? -4.612 1.599 18.528 1.00 82.62 89 GLN A N 1
ATOM 723 C CA . GLN A 1 89 ? -3.826 0.933 19.577 1.00 82.62 89 GLN A CA 1
ATOM 724 C C . GLN A 1 89 ? -2.758 1.844 20.204 1.00 82.62 89 GLN A C 1
ATOM 726 O O . GLN A 1 89 ? -2.110 1.425 21.165 1.00 82.62 89 GLN A O 1
ATOM 731 N N . SER A 1 90 ? -2.553 3.039 19.639 1.00 67.50 90 SER A N 1
ATOM 732 C CA . SER A 1 90 ? -1.568 4.039 20.079 1.00 67.50 90 SER A CA 1
ATOM 733 C C . SER A 1 90 ? -2.226 5.122 20.928 1.00 67.50 90 SER A C 1
ATOM 735 O O . SER A 1 90 ? -1.549 5.610 21.859 1.00 67.50 90 SER A O 1
#

pLDDT: mean 91.23, std 10.78, range [40.59, 97.38]

Radius of gyration: 12.3 Å; chains: 1; bounding box: 29×29×31 Å

Foldseek 3Di:
DDPPVLLQVLLVCVVVVHFPQSSQVSQCVVVVHDGLPLVSVQVSLCSNQVADSVLSCCLSQCDVSNPHDDHSVVSRVSSVVRSVVVVVVD

Secondary structure (DSSP, 8-state):
-----HHHHHHHHHHTT--HHHHHHHHHHHHT--TT-HHHHHHHHHHHH---HHHHHHHHHHBGGGT-SB-HHHHHHHHHHHHHHHHTT-

Sequence (90 aa):
MKNIHLSASLREQLNAGASFLELIDYIHTHEGVKPYERFVVIRPLREAFHLTLSDIMLIVFSCHIFGGQYSVEIVEELFLEKVKERESQS